Protein AF-A0A6G1EW03-F1 (afdb_monomer_lite)

Organism: NCBI:txid110450

Foldseek 3Di:
DDDDDPPDDDPPDPDCVVVVVCVVVVVVVVVVVVVLVVLVVVLVVLVVVLVVLVVVQVVCVVVVHDHDPVSVVVSVVSVVVSVVSVVVNVVVVVVVVVVVVVVD

InterPro domains:
  IPR009787 Protein jagunal [PF07086] (10-51)
  IPR009787 Protein jagunal [PTHR20955] (1-91)

Structure (mmCIF, N/CA/C/O backbone):
data_AF-A0A6G1EW03-F1
#
_entry.id   AF-A0A6G1EW03-F1
#
loop_
_atom_site.group_PDB
_atom_site.id
_atom_site.type_symbol
_atom_site.label_atom_id
_atom_site.label_alt_id
_atom_site.label_comp_id
_atom_site.label_asym_id
_atom_site.label_entity_id
_atom_site.label_seq_id
_atom_site.pdbx_PDB_ins_code
_atom_site.Cartn_x
_atom_site.Cartn_y
_atom_site.Cartn_z
_atom_site.occupancy
_atom_site.B_iso_or_equiv
_atom_site.auth_seq_id
_atom_site.auth_comp_id
_atom_site.auth_asym_id
_atom_site.auth_atom_id
_atom_site.pdbx_PDB_model_num
ATOM 1 N N . MET A 1 1 ? 0.708 -32.947 -49.930 1.00 35.44 1 MET A N 1
ATOM 2 C CA . MET A 1 1 ? 1.505 -32.320 -48.853 1.00 35.44 1 MET A CA 1
ATOM 3 C C . MET A 1 1 ? 1.063 -30.869 -48.726 1.00 35.44 1 MET A C 1
ATOM 5 O O . MET A 1 1 ? 1.260 -30.106 -49.660 1.00 35.44 1 MET A O 1
ATOM 9 N N . GLN A 1 2 ? 0.360 -30.513 -47.648 1.00 42.06 2 GLN A N 1
ATOM 10 C CA . GLN A 1 2 ? -0.123 -29.145 -47.428 1.00 42.06 2 GLN A CA 1
ATOM 11 C C . GLN A 1 2 ? 1.047 -28.249 -47.015 1.00 42.06 2 GLN A C 1
ATOM 13 O O . GLN A 1 2 ? 1.587 -28.369 -45.916 1.00 42.06 2 GLN A O 1
ATOM 18 N N . GLN A 1 3 ? 1.432 -27.353 -47.918 1.00 49.25 3 GLN A N 1
ATOM 19 C CA . GLN A 1 3 ? 2.398 -26.293 -47.677 1.00 49.25 3 GLN A CA 1
ATOM 20 C C . GLN A 1 3 ? 1.771 -25.306 -46.678 1.00 49.25 3 GLN A C 1
ATOM 22 O O . GLN A 1 3 ? 0.840 -24.569 -47.008 1.00 49.25 3 GLN A O 1
ATOM 27 N N . ARG A 1 4 ? 2.219 -25.345 -45.416 1.00 53.03 4 ARG A N 1
ATO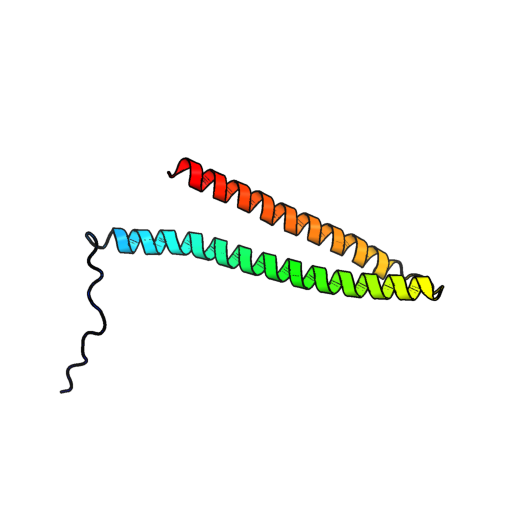M 28 C CA . ARG A 1 4 ? 1.826 -24.356 -44.405 1.00 53.03 4 ARG A CA 1
ATOM 29 C C . ARG A 1 4 ? 2.324 -22.986 -44.869 1.00 53.03 4 ARG A C 1
ATOM 31 O O . ARG A 1 4 ? 3.511 -22.809 -45.123 1.00 53.03 4 ARG A O 1
ATOM 38 N N . ARG A 1 5 ? 1.394 -22.041 -45.012 1.00 54.25 5 ARG A N 1
ATOM 39 C CA . ARG A 1 5 ? 1.663 -20.647 -45.383 1.00 54.25 5 ARG A CA 1
ATOM 40 C C . ARG A 1 5 ? 2.673 -20.032 -44.401 1.00 54.25 5 ARG A C 1
ATOM 42 O O . ARG A 1 5 ? 2.501 -20.232 -43.196 1.00 54.25 5 ARG A O 1
ATOM 49 N N . PRO A 1 6 ? 3.675 -19.267 -44.865 1.00 48.81 6 PRO A N 1
ATOM 50 C CA . PRO A 1 6 ? 4.565 -18.540 -43.976 1.00 48.81 6 PRO A CA 1
ATOM 51 C C . PRO A 1 6 ? 3.785 -17.358 -43.394 1.00 48.81 6 PRO A C 1
ATOM 53 O O . PRO A 1 6 ? 3.688 -16.294 -43.996 1.00 48.81 6 PRO A O 1
ATOM 56 N N . ALA A 1 7 ? 3.185 -17.550 -42.223 1.00 56.84 7 ALA A N 1
ATOM 57 C CA . ALA A 1 7 ? 2.696 -16.453 -41.398 1.00 56.84 7 ALA A CA 1
ATOM 58 C C . ALA A 1 7 ? 3.880 -15.849 -40.629 1.00 56.84 7 ALA A C 1
ATOM 60 O O . ALA A 1 7 ? 3.954 -15.955 -39.412 1.00 56.84 7 ALA A O 1
ATOM 61 N N . SER A 1 8 ? 4.854 -15.295 -41.345 1.00 58.28 8 SER A N 1
ATOM 62 C CA . SER A 1 8 ? 5.946 -14.525 -40.745 1.00 58.28 8 SER A CA 1
ATOM 63 C C . SER A 1 8 ? 6.771 -13.882 -41.850 1.00 58.28 8 SER A C 1
ATOM 65 O O . SER A 1 8 ? 7.757 -14.433 -42.338 1.00 58.28 8 SER A O 1
ATOM 67 N N . GLY A 1 9 ? 6.363 -12.679 -42.254 1.00 58.34 9 GLY A N 1
ATOM 68 C CA . GLY A 1 9 ? 7.300 -11.767 -42.897 1.00 58.34 9 GLY A CA 1
ATOM 69 C C . GLY A 1 9 ? 8.538 -11.661 -42.007 1.00 58.34 9 GLY A C 1
ATOM 70 O O . GLY A 1 9 ? 8.422 -11.383 -40.813 1.00 58.34 9 GLY A O 1
ATOM 71 N N . ARG A 1 10 ? 9.713 -11.966 -42.567 1.00 58.16 10 ARG A N 1
ATOM 72 C CA . ARG A 1 10 ? 11.004 -11.751 -41.908 1.00 58.16 10 ARG A CA 1
ATOM 73 C C . ARG A 1 10 ? 11.023 -10.300 -41.413 1.00 58.16 10 ARG A C 1
ATOM 75 O O . ARG A 1 10 ? 10.789 -9.425 -42.247 1.00 58.16 10 ARG A O 1
ATOM 82 N N . PRO A 1 11 ? 11.278 -10.023 -40.120 1.00 58.12 11 PRO A N 1
ATOM 83 C CA . PRO A 1 11 ? 11.460 -8.654 -39.658 1.00 58.12 11 PRO A CA 1
ATOM 84 C C . PRO A 1 11 ? 12.567 -8.021 -40.505 1.00 58.12 11 PRO A C 1
ATOM 86 O O . PRO A 1 11 ? 13.720 -8.449 -40.452 1.00 58.12 11 PRO A O 1
ATOM 89 N N . SER A 1 12 ? 12.200 -7.094 -41.388 1.00 60.94 12 SER A N 1
ATOM 90 C CA . SER A 1 12 ? 13.144 -6.405 -42.260 1.00 60.94 12 SER A CA 1
ATOM 91 C C . SER A 1 12 ? 13.755 -5.257 -41.464 1.00 60.94 12 SER A C 1
ATOM 93 O O . SER A 1 12 ? 13.220 -4.152 -41.438 1.00 60.94 12 SER A O 1
ATOM 95 N N . GLY A 1 13 ? 14.845 -5.569 -40.769 1.00 59.59 13 GLY A N 1
ATOM 96 C CA . GLY A 1 13 ? 15.691 -4.655 -40.011 1.00 59.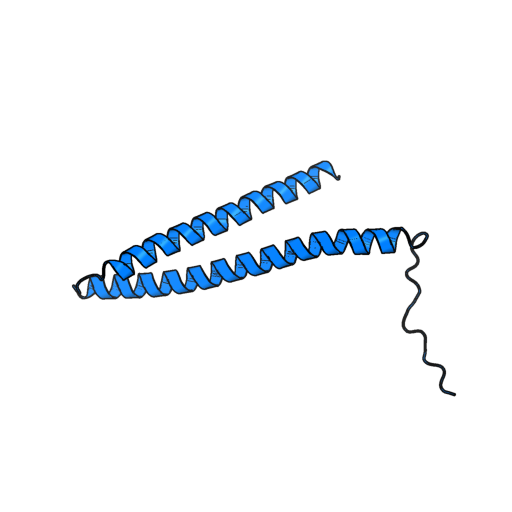59 13 GLY A CA 1
ATOM 97 C C . GLY A 1 13 ? 17.059 -5.308 -39.807 1.00 59.59 13 GLY A C 1
ATOM 98 O O . GLY A 1 13 ? 17.143 -6.522 -39.634 1.00 59.59 13 GLY A O 1
ATOM 99 N N . THR A 1 14 ? 18.102 -4.501 -39.951 1.00 55.75 14 THR A N 1
ATOM 100 C CA . THR A 1 14 ? 19.538 -4.784 -40.096 1.00 55.75 14 THR A CA 1
ATOM 101 C C . THR A 1 14 ? 20.055 -6.022 -39.345 1.00 55.75 14 THR A C 1
ATOM 103 O O . THR A 1 14 ? 19.764 -6.213 -38.170 1.00 55.75 14 THR A O 1
ATOM 106 N N . ASP A 1 15 ? 20.766 -6.875 -40.097 1.00 63.66 15 ASP A N 1
ATOM 107 C CA . ASP A 1 15 ? 21.670 -7.979 -39.711 1.00 63.66 15 ASP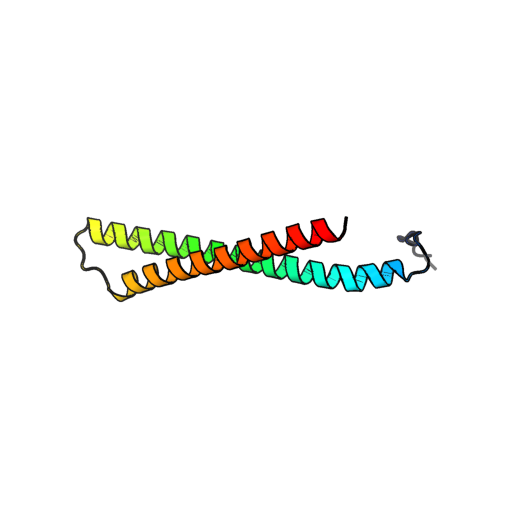 A CA 1
ATOM 108 C C . ASP A 1 15 ? 21.378 -8.846 -38.464 1.00 63.66 15 ASP A C 1
ATOM 110 O O . ASP A 1 15 ? 22.269 -9.535 -37.996 1.00 63.66 15 ASP A O 1
ATOM 114 N N . GLY A 1 16 ? 20.169 -8.899 -37.903 1.00 64.56 16 GLY A N 1
ATOM 115 C CA . GLY A 1 16 ? 19.872 -9.755 -36.741 1.00 64.56 16 GLY A CA 1
ATOM 116 C C . GLY A 1 16 ? 20.625 -9.392 -35.446 1.00 64.56 16 GLY A C 1
ATOM 117 O O . GLY A 1 16 ? 20.253 -9.890 -34.375 1.00 64.56 16 GLY A O 1
ATOM 118 N N . SER A 1 17 ? 21.614 -8.493 -35.502 1.00 65.81 17 SER A N 1
ATOM 119 C CA . SER A 1 17 ? 22.264 -7.921 -34.325 1.00 65.81 17 SER A CA 1
ATOM 120 C C . SER A 1 17 ? 21.280 -7.034 -33.564 1.00 65.81 17 SER A C 1
ATOM 122 O O . SER A 1 17 ? 21.210 -7.126 -32.341 1.00 65.81 17 SER A O 1
ATOM 124 N N . ASP A 1 18 ? 20.421 -6.299 -34.280 1.00 71.62 18 ASP A N 1
ATOM 125 C CA . ASP A 1 18 ? 19.374 -5.458 -33.692 1.00 71.62 18 ASP A CA 1
ATOM 126 C C . ASP A 1 18 ? 18.285 -6.292 -32.994 1.00 71.62 18 ASP A C 1
ATOM 128 O O . ASP A 1 18 ? 17.842 -5.965 -31.894 1.00 71.62 18 ASP A O 1
ATOM 132 N N . PHE A 1 19 ? 17.912 -7.446 -33.565 1.00 67.31 19 PHE A N 1
ATOM 133 C CA . PHE A 1 19 ? 16.999 -8.394 -32.910 1.00 67.31 19 PHE A CA 1
ATOM 134 C C . PHE A 1 19 ? 17.604 -8.958 -31.619 1.00 67.31 19 PHE A C 1
ATOM 136 O O . PHE A 1 19 ? 16.936 -9.009 -30.585 1.00 67.31 19 PHE A O 1
ATOM 143 N N . SER A 1 20 ? 18.881 -9.347 -31.662 1.00 69.81 20 SER A N 1
ATOM 144 C CA . SER A 1 20 ? 19.591 -9.866 -30.488 1.00 69.81 20 SER A CA 1
ATOM 145 C C . SER A 1 20 ? 19.741 -8.787 -29.412 1.00 69.81 20 SER A C 1
ATOM 147 O O . SER A 1 20 ? 19.488 -9.047 -28.235 1.00 69.81 20 SER A O 1
ATOM 149 N N . TYR A 1 21 ? 20.072 -7.558 -29.812 1.00 67.62 21 TYR A N 1
ATOM 150 C CA . TYR A 1 21 ? 20.174 -6.404 -28.925 1.00 67.62 21 TYR A CA 1
ATOM 151 C C . TYR A 1 21 ? 18.836 -6.102 -28.250 1.00 67.62 21 TYR A C 1
ATOM 153 O O . TYR A 1 21 ? 18.769 -6.048 -27.020 1.00 67.62 21 TYR A O 1
ATOM 161 N N . ARG A 1 22 ? 17.751 -6.016 -29.029 1.00 69.25 22 ARG A N 1
ATOM 162 C CA . ARG A 1 22 ? 16.396 -5.843 -28.499 1.00 69.25 22 ARG A CA 1
ATOM 163 C C . ARG A 1 22 ? 16.032 -6.959 -27.532 1.00 69.25 22 ARG A C 1
ATOM 165 O O . ARG A 1 22 ? 15.582 -6.655 -26.443 1.00 69.25 22 ARG A O 1
ATOM 172 N N . MET A 1 23 ? 16.309 -8.227 -27.826 1.00 75.25 23 MET A N 1
ATOM 173 C CA . MET A 1 23 ? 15.941 -9.318 -26.914 1.00 75.25 23 MET A CA 1
ATOM 174 C C . MET A 1 23 ? 16.648 -9.238 -25.546 1.00 75.25 23 MET A C 1
ATOM 176 O O . MET A 1 23 ? 16.009 -9.415 -24.506 1.00 75.25 23 MET A O 1
ATOM 180 N N . PHE A 1 24 ? 17.945 -8.915 -25.515 1.00 72.31 24 PHE A N 1
ATOM 181 C CA . PHE A 1 24 ? 18.674 -8.737 -24.252 1.00 72.31 24 PHE A CA 1
ATOM 182 C C . PHE A 1 24 ? 18.243 -7.477 -23.499 1.00 72.31 24 PHE A C 1
ATOM 184 O O . PHE A 1 24 ? 18.059 -7.517 -22.279 1.00 72.31 24 PHE A O 1
ATOM 191 N N . VAL A 1 25 ? 18.071 -6.365 -24.209 1.00 73.44 25 VAL A N 1
ATOM 192 C CA . VAL A 1 25 ? 17.724 -5.070 -23.617 1.00 73.44 25 VAL A CA 1
ATOM 193 C C . VAL A 1 25 ? 16.273 -5.057 -23.127 1.00 73.44 25 VAL A C 1
ATOM 195 O O . VAL A 1 25 ? 16.034 -4.735 -21.962 1.00 73.44 25 VAL A O 1
ATOM 198 N N . GLU A 1 26 ? 15.329 -5.507 -23.954 1.00 76.00 26 GLU A N 1
ATOM 199 C CA . GLU A 1 26 ? 13.899 -5.627 -23.635 1.00 76.00 26 GLU A CA 1
ATOM 200 C C . GLU A 1 26 ? 13.694 -6.516 -22.406 1.00 76.00 26 GLU A C 1
ATOM 202 O O . GLU A 1 26 ? 12.974 -6.133 -21.490 1.00 76.00 26 GLU A O 1
ATOM 207 N N . SER A 1 27 ? 14.415 -7.643 -22.295 1.00 73.88 27 SER A N 1
ATOM 208 C CA . SER A 1 27 ? 14.303 -8.528 -21.124 1.00 73.88 27 SER A CA 1
ATOM 209 C C . SER A 1 27 ? 14.635 -7.831 -19.798 1.00 73.88 27 SER A C 1
ATOM 211 O O . SER A 1 27 ? 14.025 -8.129 -18.766 1.00 73.88 27 SER A O 1
ATOM 213 N N . ARG A 1 28 ? 15.585 -6.883 -19.800 1.00 74.12 28 ARG A N 1
ATOM 214 C CA . ARG A 1 28 ? 15.955 -6.122 -18.599 1.00 74.12 28 ARG A CA 1
ATOM 215 C C . ARG A 1 28 ? 14.897 -5.081 -18.259 1.00 74.12 28 ARG A C 1
ATOM 217 O O . ARG A 1 28 ? 14.502 -4.997 -17.097 1.00 74.12 28 ARG A O 1
ATOM 224 N N . TYR A 1 29 ? 14.400 -4.349 -19.253 1.00 75.69 29 TYR A N 1
ATOM 225 C CA . TYR A 1 29 ? 13.313 -3.388 -19.048 1.00 75.69 29 TYR A CA 1
ATOM 226 C C . TYR A 1 29 ? 12.014 -4.071 -18.613 1.00 75.69 29 TYR A C 1
ATOM 228 O O . TYR A 1 29 ? 11.335 -3.583 -17.710 1.00 75.69 29 TYR A O 1
ATOM 236 N N . GLN A 1 30 ? 11.719 -5.245 -19.165 1.00 79.62 30 GLN A N 1
ATOM 237 C CA . GLN A 1 30 ? 10.537 -6.024 -18.820 1.00 79.62 30 GLN A CA 1
ATOM 238 C C . GLN A 1 30 ? 10.590 -6.538 -17.377 1.00 79.62 30 GLN A C 1
ATOM 240 O O . GLN A 1 30 ? 9.616 -6.396 -16.646 1.00 79.62 30 GLN A O 1
ATOM 245 N N . ARG A 1 31 ? 11.751 -7.010 -16.900 1.00 80.69 31 ARG A N 1
ATOM 246 C CA . ARG A 1 31 ? 11.932 -7.385 -15.482 1.00 80.69 31 ARG A CA 1
ATOM 247 C C . ARG A 1 31 ? 11.701 -6.217 -14.522 1.00 80.69 31 ARG A C 1
ATOM 249 O O . ARG A 1 31 ? 11.132 -6.413 -13.448 1.00 80.69 31 ARG A O 1
ATOM 256 N N . VAL A 1 32 ? 12.134 -5.011 -14.893 1.00 80.81 32 VAL A N 1
ATOM 257 C CA . VAL A 1 32 ? 11.890 -3.796 -14.098 1.00 80.81 32 VAL A CA 1
ATOM 258 C C . VAL A 1 32 ? 10.402 -3.440 -14.101 1.00 80.81 32 VAL A C 1
ATOM 260 O O . VAL A 1 32 ? 9.845 -3.140 -13.044 1.00 80.81 32 VAL A O 1
ATOM 263 N N . ALA A 1 33 ? 9.739 -3.522 -15.258 1.00 81.19 33 ALA A N 1
ATOM 264 C CA . ALA A 1 33 ? 8.305 -3.271 -15.384 1.00 81.19 33 ALA A CA 1
ATOM 265 C C . ALA A 1 33 ? 7.464 -4.270 -14.566 1.00 81.19 33 ALA A C 1
ATOM 267 O O . ALA A 1 33 ? 6.576 -3.858 -13.815 1.00 81.19 33 ALA A O 1
ATOM 268 N N . ASP A 1 34 ? 7.791 -5.561 -14.633 1.00 85.12 34 ASP A N 1
ATOM 269 C CA . ASP A 1 34 ? 7.119 -6.620 -13.873 1.00 85.12 34 ASP A CA 1
ATOM 270 C C . ASP A 1 34 ? 7.332 -6.451 -12.365 1.00 85.12 34 ASP A C 1
ATOM 272 O O . ASP A 1 34 ? 6.382 -6.532 -11.579 1.00 85.12 34 ASP A O 1
ATOM 276 N N . GLY A 1 35 ? 8.569 -6.155 -11.951 1.00 84.12 35 GLY A N 1
ATOM 277 C CA . GLY A 1 35 ? 8.897 -5.863 -10.557 1.00 84.12 35 GLY A CA 1
ATOM 278 C C . GLY A 1 35 ? 8.101 -4.675 -10.016 1.00 84.12 35 GLY A C 1
ATOM 279 O O . GLY A 1 35 ? 7.534 -4.749 -8.923 1.00 84.12 35 GLY A O 1
ATOM 280 N N . ARG A 1 36 ? 7.980 -3.610 -10.813 1.00 83.06 36 ARG A N 1
ATOM 281 C CA . ARG A 1 36 ? 7.210 -2.410 -10.469 1.00 83.06 36 ARG A CA 1
ATOM 282 C C . ARG A 1 36 ? 5.709 -2.686 -10.377 1.00 83.06 36 ARG A C 1
ATOM 284 O O . ARG A 1 36 ? 5.074 -2.260 -9.414 1.00 83.06 36 ARG A O 1
ATOM 291 N N . SER A 1 37 ? 5.148 -3.417 -11.340 1.00 84.50 37 SER A N 1
ATOM 292 C CA . SER A 1 37 ? 3.735 -3.820 -11.331 1.00 84.50 37 SER A CA 1
ATOM 293 C C . SER A 1 37 ? 3.405 -4.653 -10.088 1.00 84.50 37 SER A C 1
ATOM 295 O O . SER A 1 37 ? 2.424 -4.398 -9.384 1.00 84.50 37 SER A O 1
ATOM 297 N N . ARG A 1 38 ? 4.286 -5.601 -9.748 1.00 89.12 38 ARG A N 1
ATOM 298 C CA . ARG A 1 38 ? 4.137 -6.441 -8.559 1.00 89.12 38 ARG A CA 1
ATOM 299 C C . ARG A 1 38 ? 4.218 -5.631 -7.266 1.00 89.12 38 ARG A C 1
ATOM 301 O O . ARG A 1 38 ? 3.388 -5.846 -6.385 1.00 89.12 38 ARG A O 1
ATOM 308 N N . LEU A 1 39 ? 5.167 -4.699 -7.157 1.00 88.25 39 LEU A N 1
ATOM 309 C CA . LEU A 1 39 ? 5.290 -3.823 -5.989 1.00 88.25 39 LEU A CA 1
ATOM 310 C C . LEU A 1 39 ? 4.049 -2.935 -5.821 1.00 88.25 39 LEU A C 1
ATOM 312 O O . LEU A 1 39 ? 3.486 -2.888 -4.731 1.00 88.25 39 LEU A O 1
ATOM 316 N N . GLY A 1 40 ? 3.566 -2.314 -6.902 1.00 87.38 40 GLY A N 1
ATOM 317 C CA . GLY A 1 40 ? 2.340 -1.510 -6.872 1.00 87.38 40 GLY A CA 1
ATOM 318 C C . GLY A 1 40 ? 1.120 -2.316 -6.419 1.00 87.38 40 GLY A C 1
ATOM 319 O O . GLY A 1 40 ? 0.339 -1.854 -5.588 1.00 87.38 40 GLY A O 1
ATOM 320 N N . ARG A 1 41 ? 0.991 -3.565 -6.883 1.00 90.94 41 ARG A N 1
ATOM 321 C CA . ARG A 1 41 ? -0.078 -4.468 -6.433 1.00 90.94 41 ARG A CA 1
ATOM 322 C C . ARG A 1 41 ? 0.029 -4.805 -4.944 1.00 90.94 41 ARG A C 1
ATOM 324 O O . ARG A 1 41 ? -0.999 -4.863 -4.274 1.00 90.94 41 ARG A O 1
ATOM 331 N N . LEU A 1 42 ? 1.235 -5.033 -4.424 1.00 91.50 42 LEU A N 1
ATOM 332 C CA . LEU A 1 42 ? 1.441 -5.309 -2.997 1.00 91.50 42 LEU A CA 1
ATOM 333 C C . LEU A 1 42 ? 1.090 -4.095 -2.132 1.00 91.50 42 LEU A C 1
ATOM 335 O O . LEU A 1 42 ? 0.364 -4.252 -1.153 1.00 91.50 42 LEU A O 1
ATOM 339 N N . ILE A 1 43 ? 1.524 -2.896 -2.533 1.00 91.19 43 ILE A N 1
ATOM 340 C CA . ILE A 1 43 ? 1.177 -1.641 -1.850 1.00 91.19 43 ILE A CA 1
ATOM 341 C C . ILE A 1 43 ? -0.343 -1.449 -1.833 1.00 91.19 43 ILE A C 1
ATOM 343 O O . ILE A 1 43 ? -0.903 -1.147 -0.783 1.00 91.19 43 ILE A O 1
ATOM 347 N N . LEU A 1 44 ? -1.029 -1.702 -2.954 1.00 91.50 44 LEU A N 1
ATOM 348 C CA . LEU A 1 44 ? -2.489 -1.603 -3.027 1.00 91.50 44 LEU A CA 1
ATOM 349 C C . LEU A 1 44 ? -3.186 -2.570 -2.059 1.00 91.50 44 LEU A C 1
ATOM 351 O O . LEU A 1 44 ? -4.070 -2.162 -1.310 1.00 91.50 44 LEU A O 1
ATOM 355 N N . VAL A 1 45 ? -2.792 -3.847 -2.056 1.00 94.69 45 VAL A N 1
ATOM 356 C CA . VAL A 1 45 ? -3.369 -4.848 -1.140 1.00 94.69 45 VAL A CA 1
ATOM 357 C C . VAL A 1 45 ? -3.133 -4.445 0.315 1.00 94.69 45 VAL A C 1
ATOM 359 O O . VAL A 1 45 ? -4.046 -4.535 1.138 1.00 94.69 45 VAL A O 1
ATOM 362 N N . GLN A 1 46 ? -1.933 -3.959 0.625 1.00 93.44 46 GLN A N 1
ATOM 363 C CA . GLN A 1 46 ? -1.592 -3.512 1.966 1.00 93.44 46 GLN A CA 1
ATOM 364 C C . GLN A 1 46 ? -2.397 -2.276 2.379 1.00 93.44 46 GLN A C 1
ATOM 366 O O . GLN A 1 46 ? -2.921 -2.252 3.488 1.00 93.44 46 GLN A O 1
ATOM 371 N N . ALA A 1 47 ? -2.588 -1.303 1.487 1.00 93.75 47 ALA A N 1
ATOM 372 C CA . ALA A 1 47 ? -3.429 -0.135 1.733 1.00 93.75 47 ALA A CA 1
ATOM 373 C C . ALA A 1 47 ? -4.893 -0.518 2.002 1.00 93.75 47 ALA A C 1
ATOM 375 O O . ALA A 1 47 ? -5.492 -0.016 2.951 1.00 93.75 47 ALA A O 1
ATOM 376 N N . LEU A 1 48 ? -5.460 -1.456 1.236 1.00 95.50 48 LEU A N 1
ATOM 377 C CA . LEU A 1 48 ? -6.820 -1.953 1.479 1.00 95.50 48 LEU A CA 1
ATOM 378 C C . LEU A 1 48 ? -6.944 -2.627 2.851 1.00 95.50 48 LEU A C 1
ATOM 380 O O . LEU A 1 48 ? -7.889 -2.353 3.596 1.00 95.50 48 LEU A O 1
ATOM 384 N N . HIS A 1 49 ? -5.969 -3.464 3.214 1.00 94.12 49 HIS A N 1
ATOM 385 C CA . HIS A 1 49 ? -5.921 -4.071 4.542 1.00 94.12 49 HIS A CA 1
ATOM 386 C C . HIS A 1 49 ? -5.843 -2.999 5.638 1.00 94.12 49 HIS A C 1
ATOM 388 O O . HIS A 1 49 ? -6.598 -3.040 6.610 1.00 94.12 49 HIS A O 1
ATOM 394 N N . GLN A 1 50 ? -5.007 -1.986 5.433 1.00 94.25 50 GLN A N 1
ATOM 395 C CA . GLN A 1 50 ? -4.793 -0.887 6.361 1.00 94.25 50 GLN A CA 1
ATOM 396 C C . GLN A 1 50 ? -6.053 -0.048 6.602 1.00 94.25 50 GLN A C 1
ATOM 398 O O . GLN A 1 50 ? -6.380 0.266 7.748 1.00 94.25 50 GLN A O 1
ATOM 403 N N . VAL A 1 51 ? -6.788 0.271 5.533 1.00 95.00 51 VAL A N 1
ATOM 404 C CA . VAL A 1 51 ? -8.074 0.979 5.603 1.00 95.00 51 VAL A CA 1
ATOM 405 C C . VAL A 1 51 ? -9.093 0.152 6.380 1.00 95.00 51 VAL A C 1
ATOM 407 O O . VAL A 1 51 ? -9.768 0.685 7.259 1.00 95.00 51 VAL A O 1
ATOM 410 N N . SER A 1 52 ? -9.169 -1.157 6.117 1.00 94.12 52 SER A N 1
ATOM 411 C CA . SER A 1 52 ? -10.090 -2.040 6.840 1.00 94.12 52 SER A CA 1
ATOM 412 C C . SER A 1 52 ? -9.759 -2.135 8.336 1.00 94.12 52 SER A C 1
ATOM 414 O O . SER A 1 52 ? -10.646 -1.963 9.172 1.00 94.12 52 SER A O 1
ATOM 416 N N . GLY A 1 53 ? -8.481 -2.316 8.692 1.00 91.75 53 GLY A N 1
ATOM 417 C CA . GLY A 1 53 ? -8.030 -2.369 10.084 1.00 91.75 53 GLY A CA 1
ATOM 418 C C . GLY A 1 53 ? -8.257 -1.048 10.817 1.00 91.75 53 GLY A C 1
ATOM 419 O O . GLY A 1 53 ? -8.783 -1.042 11.929 1.00 91.75 53 GLY A O 1
ATOM 420 N N . GLY A 1 54 ? -7.942 0.077 10.169 1.00 92.75 54 GLY A N 1
ATOM 421 C CA . GLY A 1 54 ? -8.201 1.415 10.700 1.00 92.75 54 GLY A CA 1
ATOM 422 C C . GLY A 1 54 ? -9.689 1.682 10.932 1.00 92.75 54 GLY A C 1
ATOM 423 O O . GLY A 1 54 ? -10.058 2.159 12.003 1.00 92.75 54 GLY A O 1
ATOM 424 N N . ALA A 1 55 ? -10.556 1.315 9.985 1.00 93.94 55 ALA A N 1
ATOM 425 C CA . ALA A 1 55 ? -12.005 1.467 10.127 1.00 93.94 55 ALA A CA 1
ATOM 426 C C . ALA A 1 55 ? -12.561 0.652 11.307 1.00 93.94 55 ALA A C 1
ATOM 428 O O . ALA A 1 55 ? -13.378 1.158 12.078 1.00 93.94 55 ALA A O 1
ATOM 429 N N . LEU A 1 56 ? -12.085 -0.585 11.489 1.00 91.75 56 LEU A N 1
ATOM 430 C CA . LEU A 1 56 ? -12.466 -1.418 12.633 1.00 91.75 56 LEU A CA 1
ATOM 431 C C . LEU A 1 56 ? -11.992 -0.819 13.963 1.00 91.75 56 LEU A C 1
ATOM 433 O O . LEU A 1 56 ? -12.746 -0.826 14.935 1.00 91.75 56 LEU A O 1
ATOM 437 N N . LEU A 1 57 ? -10.779 -0.265 14.006 1.00 92.00 57 LEU A N 1
ATOM 438 C CA . LEU A 1 57 ? -10.252 0.432 15.183 1.00 92.00 57 LEU A CA 1
ATOM 439 C C . LEU A 1 57 ? -11.048 1.697 15.519 1.00 92.00 57 LEU A C 1
ATOM 441 O O . LEU A 1 57 ? -11.369 1.914 16.685 1.00 92.00 57 LEU A O 1
ATOM 445 N N . LEU A 1 58 ? -11.410 2.499 14.516 1.00 91.50 58 LEU A N 1
ATOM 446 C CA . LEU A 1 58 ? -12.251 3.683 14.702 1.00 91.50 58 LEU A CA 1
ATOM 447 C C . LEU A 1 58 ? -13.644 3.309 15.217 1.00 91.50 58 LEU A C 1
ATOM 449 O O . LEU A 1 58 ? -14.152 3.961 16.127 1.00 91.50 58 LEU A O 1
ATOM 453 N N . LEU A 1 59 ? -14.235 2.233 14.692 1.00 93.00 59 LEU A N 1
ATOM 454 C CA . LEU A 1 59 ? -15.515 1.713 15.173 1.00 93.00 59 LEU A CA 1
ATOM 455 C C . LEU A 1 59 ? -15.425 1.178 16.612 1.00 93.00 59 LEU A C 1
ATOM 457 O O . LEU A 1 59 ? -16.353 1.353 17.400 1.00 93.00 59 LEU A O 1
ATOM 461 N N . ALA A 1 60 ? -14.326 0.507 16.965 1.00 90.56 60 ALA A N 1
ATOM 462 C CA . ALA A 1 60 ? -14.093 0.037 18.329 1.00 90.56 60 ALA A CA 1
ATOM 463 C C . ALA A 1 60 ? -13.977 1.222 19.299 1.00 90.56 60 ALA A C 1
ATOM 465 O O . ALA A 1 60 ? -14.649 1.246 20.331 1.00 90.56 60 ALA A O 1
ATOM 466 N N . LEU A 1 61 ? -13.210 2.244 18.913 1.00 91.38 61 LEU A N 1
ATOM 467 C CA . LEU A 1 61 ? -13.051 3.475 19.678 1.00 91.38 61 LEU A CA 1
ATOM 468 C C . LEU A 1 61 ? -14.382 4.223 19.842 1.00 91.38 61 LEU A C 1
ATOM 470 O O . LEU A 1 61 ? -14.706 4.649 20.948 1.00 91.38 61 LEU A O 1
ATOM 474 N N . SER A 1 62 ? -15.197 4.327 18.786 1.00 92.31 62 SER A N 1
ATOM 475 C CA . SER A 1 62 ? -16.510 4.988 18.863 1.00 92.31 62 SER A CA 1
ATOM 476 C C . SER A 1 62 ? -17.494 4.257 19.779 1.00 92.31 62 SER A C 1
ATOM 478 O O . SER A 1 62 ? -18.442 4.858 20.271 1.00 92.31 62 SER A O 1
ATOM 480 N N . LYS A 1 63 ? -17.291 2.952 19.992 1.00 93.50 63 LYS A N 1
ATOM 481 C CA . LYS A 1 63 ? -18.074 2.135 20.928 1.00 93.50 63 LYS A CA 1
ATOM 482 C C . LYS A 1 63 ? -17.491 2.120 22.345 1.00 93.50 63 LYS A C 1
ATOM 484 O O . LYS A 1 63 ? -18.026 1.415 23.194 1.00 93.50 63 LYS A O 1
ATOM 489 N N . GLY A 1 64 ? -16.409 2.863 22.600 1.00 89.75 64 GLY A N 1
ATOM 490 C CA . GLY A 1 64 ? -15.717 2.871 23.889 1.00 89.75 64 GLY A CA 1
ATOM 491 C C . GLY A 1 64 ? -15.075 1.528 24.242 1.00 89.75 64 GLY A C 1
ATOM 492 O O . GLY A 1 64 ? -14.874 1.240 25.417 1.00 89.75 64 GLY A O 1
ATOM 493 N N . ALA A 1 65 ? -14.800 0.680 23.247 1.00 87.94 65 ALA A N 1
ATOM 494 C CA . ALA A 1 65 ? -14.158 -0.605 23.474 1.00 87.94 65 ALA A CA 1
ATOM 495 C C . ALA A 1 65 ? -12.659 -0.423 23.748 1.00 87.94 65 ALA A C 1
ATOM 497 O O . ALA A 1 65 ? -11.999 0.426 23.145 1.00 87.94 65 ALA A O 1
ATOM 498 N N . GLU A 1 66 ? -12.114 -1.277 24.613 1.00 88.44 66 GLU A N 1
ATOM 499 C CA . GLU A 1 66 ? -10.678 -1.335 24.880 1.00 88.44 66 GLU A CA 1
ATOM 500 C C . GLU A 1 66 ? -9.898 -1.621 23.590 1.00 88.44 66 GLU A C 1
ATOM 502 O O . GLU A 1 66 ? -10.126 -2.616 22.892 1.00 88.44 66 GLU A O 1
ATOM 507 N N . MET A 1 67 ? -8.959 -0.734 23.257 1.00 86.69 67 MET A N 1
ATOM 508 C CA . MET A 1 67 ? -8.157 -0.863 22.044 1.00 86.69 67 MET A CA 1
ATOM 509 C C . MET A 1 67 ? -7.075 -1.927 22.233 1.00 86.69 67 MET A C 1
ATOM 511 O O . MET A 1 67 ? -6.191 -1.811 23.085 1.00 86.69 67 MET A O 1
ATOM 515 N N . ASN A 1 68 ? -7.081 -2.948 21.376 1.00 89.88 68 ASN A N 1
ATOM 516 C CA . ASN A 1 68 ? -6.007 -3.932 21.364 1.00 89.88 68 ASN A CA 1
ATOM 517 C C . ASN A 1 68 ? -4.696 -3.280 20.888 1.00 89.88 68 ASN A C 1
ATOM 519 O O . ASN A 1 68 ? -4.564 -2.903 19.721 1.00 89.88 68 ASN A O 1
ATOM 523 N N . LYS A 1 69 ? -3.698 -3.208 21.777 1.00 91.81 69 LYS A N 1
ATOM 524 C CA . LYS A 1 69 ? -2.364 -2.649 21.494 1.00 91.81 69 LYS A CA 1
ATOM 525 C C . LYS A 1 69 ? -1.710 -3.280 20.263 1.00 91.81 69 LYS A C 1
ATOM 527 O O . LYS A 1 69 ? -1.088 -2.567 19.481 1.00 91.81 69 LYS A O 1
ATOM 532 N N . PHE A 1 70 ? -1.886 -4.585 20.045 1.00 91.62 70 PHE A N 1
ATOM 533 C CA . PHE A 1 70 ? -1.352 -5.262 18.861 1.00 91.62 70 PHE A CA 1
ATOM 534 C C . PHE A 1 70 ? -2.019 -4.782 17.571 1.00 91.62 70 PHE A C 1
ATOM 536 O O . PHE A 1 70 ? -1.335 -4.612 16.567 1.00 91.62 70 PHE A O 1
ATOM 543 N N . ALA A 1 71 ? -3.326 -4.509 17.601 1.00 90.06 71 ALA A N 1
ATOM 544 C CA . ALA A 1 71 ? -4.041 -3.971 16.447 1.00 90.06 71 ALA A CA 1
ATOM 545 C C . ALA A 1 71 ? -3.563 -2.548 16.124 1.00 90.06 71 ALA A C 1
ATOM 547 O O . ALA A 1 71 ? -3.280 -2.243 14.968 1.00 90.06 71 ALA 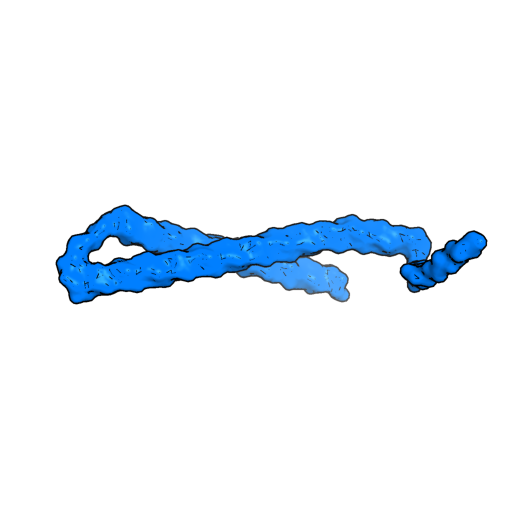A O 1
ATOM 548 N N . VAL A 1 72 ? -3.380 -1.706 17.147 1.00 91.75 72 VAL A N 1
ATOM 549 C CA . VAL A 1 72 ? -2.828 -0.349 16.985 1.00 91.75 72 VAL A CA 1
ATOM 550 C C . VAL A 1 72 ? -1.415 -0.392 16.402 1.00 91.75 72 VAL A C 1
ATOM 552 O O . VAL A 1 72 ? -1.128 0.309 15.435 1.00 91.75 72 VAL A O 1
ATOM 555 N N . MET A 1 73 ? -0.541 -1.241 16.949 1.00 94.38 73 MET A N 1
ATOM 556 C CA . MET A 1 73 ? 0.839 -1.383 16.473 1.00 94.38 73 MET A CA 1
ATOM 557 C C . MET A 1 73 ? 0.909 -1.957 15.059 1.00 94.38 73 MET A C 1
ATOM 559 O O . MET A 1 73 ? 1.716 -1.495 14.257 1.00 94.38 73 MET A O 1
ATOM 563 N N . SER A 1 74 ? 0.054 -2.928 14.731 1.00 92.62 74 SER A N 1
ATOM 5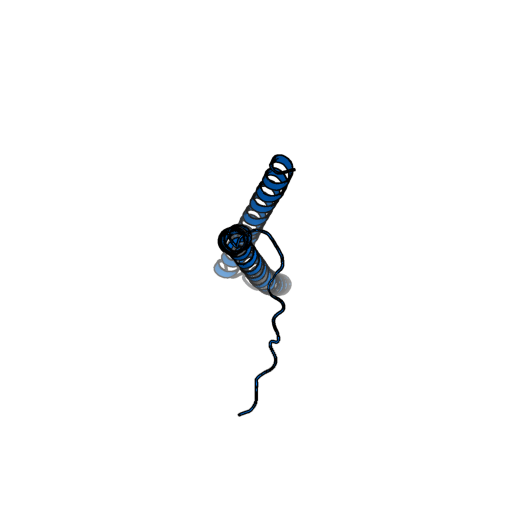64 C CA . SER A 1 74 ? -0.058 -3.469 13.375 1.00 92.62 74 SER A CA 1
ATOM 565 C C . SER A 1 74 ? -0.489 -2.386 12.391 1.00 92.62 74 SER A C 1
ATOM 567 O O . SER A 1 74 ? 0.111 -2.269 11.322 1.00 92.62 74 SER A O 1
ATOM 569 N N . VAL A 1 75 ? -1.447 -1.538 12.779 1.00 92.62 75 VAL A N 1
ATOM 570 C CA . VAL A 1 75 ? -1.858 -0.403 11.956 1.00 92.62 75 VAL A CA 1
ATOM 571 C C . VAL A 1 75 ? -0.702 0.598 11.796 1.00 92.62 75 VAL A C 1
ATOM 573 O O . VAL A 1 75 ? -0.370 0.978 10.675 1.00 92.62 75 VAL A O 1
ATOM 576 N N . ALA A 1 76 ? -0.011 0.975 12.868 1.00 92.44 76 ALA A N 1
ATOM 577 C CA . ALA A 1 76 ? 1.133 1.885 12.773 1.00 92.44 76 ALA A CA 1
ATOM 578 C C . ALA A 1 76 ? 2.258 1.334 11.869 1.00 92.44 76 ALA A C 1
ATOM 580 O O . ALA A 1 76 ? 2.746 2.033 10.980 1.00 92.44 76 ALA A O 1
ATOM 581 N N . ALA A 1 77 ? 2.630 0.063 12.044 1.00 93.75 77 ALA A N 1
ATOM 582 C CA . ALA A 1 77 ? 3.652 -0.597 11.235 1.00 93.75 77 ALA A CA 1
ATOM 583 C C . ALA A 1 77 ? 3.234 -0.730 9.761 1.00 93.75 77 ALA A C 1
ATOM 585 O O . ALA A 1 77 ? 4.052 -0.529 8.861 1.00 93.75 77 ALA A O 1
ATOM 586 N N . GLY A 1 78 ? 1.961 -1.032 9.501 1.00 92.19 78 GLY A N 1
ATOM 587 C CA . GLY A 1 78 ? 1.432 -1.143 8.146 1.00 92.19 78 GLY A CA 1
ATOM 588 C C . GLY A 1 78 ? 1.421 0.191 7.395 1.00 92.19 78 GLY A C 1
ATOM 589 O O . GLY A 1 78 ? 1.796 0.217 6.223 1.00 92.19 78 GLY A O 1
ATOM 590 N N . LEU A 1 79 ? 1.106 1.305 8.069 1.00 91.44 79 LEU A N 1
ATOM 591 C CA . LEU A 1 79 ? 1.233 2.653 7.493 1.00 91.44 79 LEU A CA 1
ATOM 592 C C . LEU A 1 79 ? 2.688 2.986 7.147 1.00 91.44 79 LEU A C 1
ATOM 594 O O . LEU A 1 79 ? 2.962 3.472 6.051 1.00 91.44 79 LEU A O 1
ATOM 598 N N . LEU A 1 80 ? 3.628 2.674 8.047 1.00 92.69 80 LEU A N 1
ATOM 599 C CA . LEU A 1 80 ? 5.057 2.882 7.800 1.00 92.69 80 LEU A CA 1
ATOM 600 C C . LEU A 1 80 ? 5.533 2.106 6.561 1.00 92.69 80 LEU A C 1
ATOM 602 O O . LEU A 1 80 ? 6.253 2.645 5.722 1.00 92.69 80 LEU A O 1
ATOM 606 N N . ALA A 1 81 ? 5.106 0.851 6.421 1.00 91.44 81 ALA A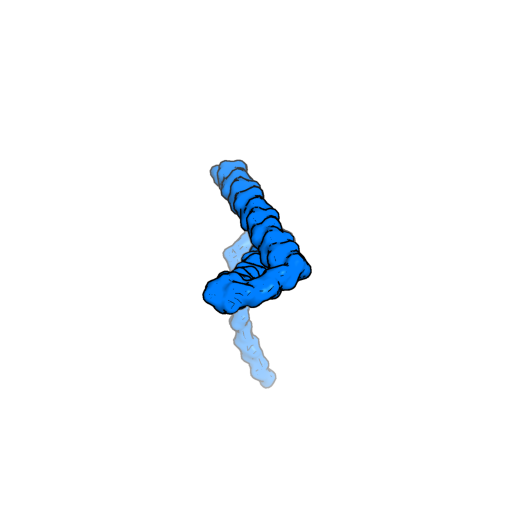 N 1
ATOM 607 C CA . ALA A 1 81 ? 5.458 0.018 5.278 1.00 91.44 81 ALA A CA 1
ATOM 608 C C . ALA A 1 81 ? 4.913 0.568 3.947 1.00 91.44 81 ALA A C 1
ATOM 610 O O . ALA A 1 81 ? 5.611 0.483 2.937 1.00 91.44 81 ALA A O 1
ATOM 611 N N . ILE A 1 82 ? 3.720 1.178 3.940 1.00 90.50 82 ILE A N 1
ATOM 612 C CA . ILE A 1 82 ? 3.171 1.850 2.748 1.00 90.50 82 ILE A CA 1
ATOM 613 C C . ILE A 1 82 ? 4.047 3.044 2.359 1.00 90.50 82 ILE A C 1
ATOM 615 O O . ILE A 1 82 ? 4.467 3.129 1.208 1.00 90.50 82 ILE A O 1
ATOM 619 N N . VAL A 1 83 ? 4.401 3.909 3.318 1.00 89.88 83 VAL A N 1
ATOM 620 C CA . VAL A 1 83 ? 5.272 5.073 3.068 1.00 89.88 83 VAL A CA 1
ATOM 621 C C . VAL A 1 83 ? 6.625 4.640 2.494 1.00 89.88 83 VAL A C 1
ATOM 623 O O . VAL A 1 83 ? 7.096 5.198 1.505 1.00 89.88 83 VAL A O 1
ATOM 626 N N . LEU A 1 84 ? 7.244 3.607 3.071 1.00 88.69 84 LEU A N 1
ATOM 627 C CA . LEU A 1 84 ? 8.510 3.066 2.565 1.00 88.69 84 LEU A CA 1
ATOM 628 C C . LEU A 1 84 ? 8.363 2.454 1.163 1.00 88.69 84 LEU A C 1
ATOM 630 O O . LEU A 1 84 ? 9.249 2.628 0.322 1.00 88.69 84 LEU A O 1
ATOM 634 N N . GLY A 1 85 ? 7.247 1.771 0.901 1.00 86.44 85 GLY A N 1
ATOM 635 C CA . GLY A 1 85 ? 6.914 1.235 -0.417 1.00 86.44 85 GLY A CA 1
ATOM 636 C C . GLY A 1 85 ? 6.777 2.331 -1.475 1.00 86.44 85 GLY A C 1
ATOM 637 O O . GLY A 1 85 ? 7.338 2.198 -2.563 1.00 86.44 85 GLY A O 1
ATOM 638 N N . GLU A 1 86 ? 6.105 3.437 -1.149 1.00 84.31 86 GLU A N 1
ATOM 639 C CA . GLU A 1 86 ? 5.942 4.580 -2.054 1.00 84.31 86 GLU A CA 1
ATOM 640 C C . GLU A 1 86 ? 7.264 5.304 -2.324 1.00 84.31 86 GLU A C 1
ATOM 642 O O . GLU A 1 86 ? 7.582 5.566 -3.484 1.00 84.31 86 GLU A O 1
ATOM 647 N N . ILE A 1 87 ? 8.088 5.549 -1.298 1.00 83.75 87 ILE A N 1
ATOM 648 C CA . ILE A 1 87 ? 9.423 6.151 -1.479 1.00 83.75 87 ILE A CA 1
ATOM 649 C C . ILE A 1 87 ? 10.281 5.296 -2.425 1.00 83.75 87 ILE A C 1
ATOM 651 O O . ILE A 1 87 ? 10.995 5.834 -3.277 1.00 83.75 87 ILE A O 1
ATOM 655 N N . GLY A 1 88 ? 10.196 3.967 -2.307 1.00 76.62 88 GLY A N 1
ATOM 656 C CA . GLY A 1 88 ? 10.867 3.038 -3.218 1.00 76.62 88 GLY A CA 1
ATOM 657 C C . GLY A 1 88 ? 10.429 3.212 -4.676 1.00 76.62 88 GLY A C 1
ATOM 658 O O . GLY A 1 88 ? 11.274 3.211 -5.571 1.00 76.62 88 GLY A O 1
ATOM 659 N N . VAL A 1 89 ? 9.133 3.429 -4.915 1.00 71.19 89 VAL A N 1
ATOM 660 C CA . VAL A 1 89 ? 8.575 3.675 -6.256 1.00 71.19 89 VAL A CA 1
ATOM 661 C C . VAL A 1 89 ? 8.981 5.051 -6.796 1.00 71.19 89 VAL A C 1
ATOM 663 O O . VAL A 1 89 ? 9.346 5.154 -7.968 1.00 71.19 89 VAL A O 1
ATOM 666 N N . VAL A 1 90 ? 8.968 6.098 -5.963 1.00 71.12 90 VAL A N 1
ATOM 667 C CA . VAL A 1 90 ? 9.334 7.472 -6.364 1.00 71.12 90 VAL A CA 1
ATOM 668 C C . VAL A 1 90 ? 10.795 7.546 -6.809 1.00 71.12 90 VAL A C 1
ATOM 670 O O . VAL A 1 90 ? 11.076 8.025 -7.907 1.00 71.12 90 VAL A O 1
ATOM 673 N N . LYS A 1 91 ? 11.725 6.982 -6.025 1.00 70.56 91 LYS A N 1
ATOM 674 C CA . LYS A 1 91 ? 13.158 6.971 -6.376 1.00 70.56 91 LYS A CA 1
ATOM 675 C C . LYS A 1 91 ? 13.450 6.209 -7.671 1.00 70.56 91 LYS A C 1
ATOM 677 O O . LYS A 1 91 ? 14.341 6.581 -8.429 1.00 70.56 91 LYS A O 1
ATOM 682 N N . GLN A 1 92 ? 12.695 5.147 -7.945 1.00 66.44 92 GLN A N 1
ATOM 683 C CA . GLN A 1 92 ? 12.799 4.409 -9.206 1.00 66.44 92 GLN A CA 1
ATOM 684 C C . GLN A 1 92 ? 12.259 5.214 -10.395 1.00 66.44 92 GLN A C 1
ATOM 686 O O . GLN A 1 92 ? 12.782 5.086 -11.502 1.00 66.44 92 GLN A O 1
ATOM 691 N N . PHE A 1 93 ? 11.234 6.043 -10.180 1.00 62.34 93 PHE A N 1
ATOM 692 C CA . PHE A 1 93 ? 10.679 6.916 -11.212 1.00 62.34 93 PHE A CA 1
ATOM 693 C C . PHE A 1 93 ? 11.666 8.028 -11.590 1.00 62.34 93 PHE A C 1
ATOM 695 O O . PHE A 1 93 ? 11.907 8.236 -12.777 1.00 62.34 93 PHE A O 1
ATOM 702 N N . GLU A 1 94 ? 12.305 8.662 -10.602 1.00 64.88 94 GLU A N 1
ATOM 703 C CA . GLU A 1 94 ? 13.361 9.657 -10.843 1.00 64.88 94 GLU A CA 1
ATOM 704 C C . GLU A 1 94 ? 14.549 9.065 -11.610 1.00 64.88 94 GLU A C 1
ATOM 706 O O . GLU A 1 94 ? 14.995 9.645 -12.598 1.00 64.88 94 GLU A O 1
ATOM 711 N N . ALA A 1 95 ? 15.015 7.870 -11.232 1.00 63.72 95 ALA A N 1
ATOM 712 C CA . ALA A 1 95 ? 16.106 7.197 -11.938 1.00 63.72 95 ALA A CA 1
ATOM 713 C C . ALA A 1 95 ? 15.756 6.866 -13.402 1.00 63.72 95 ALA A C 1
ATOM 715 O O . ALA A 1 95 ? 16.612 6.958 -14.282 1.00 63.72 95 ALA A O 1
ATOM 716 N N . LEU A 1 96 ? 14.502 6.493 -13.680 1.00 64.50 96 LEU A N 1
ATOM 717 C CA . LEU A 1 96 ? 14.041 6.188 -15.036 1.00 64.50 96 LEU A CA 1
ATOM 718 C C . LEU A 1 96 ? 13.934 7.450 -15.906 1.00 64.50 96 LEU A C 1
ATOM 720 O O . LEU A 1 96 ? 14.285 7.407 -17.085 1.00 64.50 96 LEU A O 1
ATOM 724 N N . VAL A 1 97 ? 13.468 8.564 -15.331 1.00 66.25 97 VAL A N 1
ATOM 725 C CA . VAL A 1 97 ? 13.416 9.871 -16.008 1.00 66.25 97 VAL A CA 1
ATOM 726 C C . VAL A 1 97 ? 14.831 10.365 -16.314 1.00 66.25 97 VAL A C 1
ATOM 728 O O . VAL A 1 97 ? 15.123 10.669 -17.466 1.00 66.25 97 VAL A O 1
ATOM 731 N N . PHE A 1 98 ? 15.731 10.323 -15.330 1.00 70.12 98 PHE A N 1
ATOM 732 C CA . PHE A 1 98 ? 17.133 10.710 -15.494 1.00 70.12 98 PHE A CA 1
ATOM 733 C C . PHE A 1 98 ? 17.861 9.872 -16.557 1.00 70.12 98 PHE A C 1
ATOM 735 O O . PHE A 1 98 ? 18.566 10.407 -17.409 1.00 70.12 98 PHE A O 1
ATOM 742 N N . PHE A 1 99 ? 17.655 8.550 -16.569 1.00 64.00 99 PHE A N 1
ATOM 743 C CA . PHE A 1 99 ? 18.254 7.682 -17.587 1.00 64.00 99 PHE A CA 1
ATOM 744 C C . PHE A 1 99 ? 17.748 8.010 -18.999 1.00 64.00 99 PHE A C 1
ATOM 746 O O . PHE A 1 99 ? 18.522 7.975 -19.956 1.00 64.00 99 PHE A O 1
ATOM 753 N N . LYS A 1 100 ? 16.460 8.349 -19.132 1.00 62.78 100 LYS A N 1
ATOM 754 C CA . LYS A 1 100 ? 15.844 8.746 -20.405 1.00 62.78 100 LYS A CA 1
ATOM 755 C C . LYS A 1 100 ? 16.348 10.103 -20.907 1.00 62.78 100 LYS A C 1
ATOM 757 O O . LYS A 1 100 ? 16.416 10.301 -22.113 1.00 62.78 100 LYS A O 1
ATOM 762 N N . GLU A 1 101 ? 16.706 11.006 -20.002 1.00 66.31 101 GLU A N 1
ATOM 763 C CA . GLU A 1 101 ? 17.244 12.332 -20.326 1.00 66.31 101 GLU A CA 1
ATOM 764 C C . GLU A 1 101 ? 18.717 12.284 -20.765 1.00 66.31 101 GLU A C 1
ATOM 766 O O . GLU A 1 101 ? 19.127 13.081 -21.593 1.00 66.31 101 GLU A O 1
ATOM 771 N N . ILE A 1 102 ? 19.498 11.308 -20.289 1.00 67.88 102 ILE A N 1
ATOM 772 C CA . ILE A 1 102 ? 20.895 11.094 -20.723 1.00 67.88 102 ILE A CA 1
ATOM 773 C C . ILE A 1 102 ? 20.994 10.356 -22.070 1.00 67.88 102 ILE A C 1
ATOM 775 O O . ILE A 1 102 ? 22.011 10.445 -22.754 1.00 67.88 102 ILE A O 1
ATOM 779 N N . THR A 1 103 ? 19.974 9.577 -22.438 1.00 61.34 103 THR A N 1
ATOM 780 C CA . THR A 1 103 ? 19.984 8.734 -23.650 1.00 61.34 103 THR A CA 1
ATOM 781 C C . THR A 1 103 ? 19.334 9.376 -24.880 1.00 61.34 103 THR A C 1
ATOM 783 O O . THR A 1 103 ? 19.279 8.726 -25.925 1.00 61.34 103 THR A O 1
ATOM 786 N N . ASN A 1 104 ? 18.865 10.620 -24.774 1.00 50.22 104 ASN A N 1
ATOM 787 C CA . ASN A 1 104 ? 18.262 11.410 -25.852 1.00 50.22 104 ASN A CA 1
ATOM 788 C C . ASN A 1 104 ? 19.129 12.641 -26.134 1.00 50.22 104 ASN A C 1
ATOM 790 O O . ASN A 1 104 ? 19.279 12.995 -27.322 1.00 50.22 104 ASN A O 1
#

Sequence (104 aa):
MQQRRPASGRPSGTDGSDFSYRMFVESRYQRVADGRSRLGRLILVQALHQVSGGALLLLALSKGAEMNKFAVMSVAAGLLAIVLGEIGVVKQFEALVFFKEITN

Radius of gyration: 24.57 Å; chains: 1; bounding box: 40×45×74 Å

Secondary structure (DSSP, 8-state):
------------STTTHHHHHHHHHHHHHHHHHHHHHHHHHHHHHHHHHHHHHHHHHHHHHHTTPPP-HHHHHHHHHHHHHHHHHHHHHHHHHHHHHHHHHH--

pLDDT: mean 78.39, std 14.7, range [35.44, 95.5]